Protein AF-A0A914BGM0-F1 (afdb_monomer_lite)

Secondary structure (DSSP, 8-state):
-----HHHHHHHHHHHHHHHHHHTT-HHHHHHHHHHS-SSHHHHHHHHHHHHHHHHHT--HHHHHHHHHH---HHHHHHHHHHHHHHHHHHHTTSS-TTHHHHHHHHHHTS--HHHHHHHHHHHHHHHHTT----

Organism: Patiria miniata (NCBI:txid46514)

Radius of gyration: 16.86 Å; chains: 1; bounding box: 34×22×56 Å

Foldseek 3Di:
DDPPDPVVVVLVVLLVVLLVCLVVVNLVVSVVSLVPPPDDPSSLVSLVSSLVSCLVSLHPLPSLLVNCVVDVDPVSVVSNVSSLVVNLVCVVVVNDPLLCLLVSLVSLVVDPDPVSVVVSVVSVVVCVVVVNDND

InterPro domains:
  IPR030511 Tetratricopeptide repeat protein 26 [PTHR14781] (1-133)

Structure (mmCIF, N/CA/C/O backbone):
data_AF-A0A914BGM0-F1
#
_entry.id   AF-A0A914BGM0-F1
#
loop_
_atom_site.group_PDB
_atom_site.id
_atom_site.type_symbol
_atom_site.label_atom_id
_atom_site.label_alt_id
_atom_site.label_comp_id
_atom_site.label_asym_id
_atom_site.label_entity_id
_atom_site.label_seq_id
_atom_site.pdbx_PDB_ins_code
_atom_site.Cartn_x
_atom_site.Cartn_y
_atom_site.Cartn_z
_atom_site.occupancy
_atom_site.B_iso_or_equiv
_atom_site.auth_seq_id
_atom_site.auth_comp_id
_atom_site.auth_asym_id
_atom_site.auth_atom_id
_atom_site.pdbx_PDB_model_num
ATOM 1 N N . MET A 1 1 ? 10.274 4.825 -37.988 1.00 37.78 1 MET A N 1
ATOM 2 C CA . MET A 1 1 ? 11.088 4.322 -36.863 1.00 37.78 1 MET A CA 1
ATOM 3 C C . MET A 1 1 ? 10.419 3.042 -36.361 1.00 37.78 1 MET A C 1
ATOM 5 O O . MET A 1 1 ? 9.481 3.111 -35.581 1.00 37.78 1 MET A O 1
ATOM 9 N N . LEU A 1 2 ? 10.768 1.890 -36.941 1.00 43.44 2 LEU A N 1
ATOM 10 C CA . LEU A 1 2 ? 10.204 0.588 -36.562 1.00 43.44 2 LEU A CA 1
ATOM 11 C C . LEU A 1 2 ? 11.048 0.047 -35.409 1.00 43.44 2 LEU A C 1
ATOM 13 O O . LEU A 1 2 ? 12.249 -0.137 -35.577 1.00 43.44 2 LEU A O 1
ATOM 17 N N . ILE A 1 3 ? 10.446 -0.157 -34.240 1.00 45.62 3 ILE A N 1
ATOM 18 C CA . ILE A 1 3 ? 11.121 -0.798 -33.106 1.00 45.62 3 ILE A CA 1
ATOM 19 C C . ILE A 1 3 ? 11.438 -2.239 -33.535 1.00 45.62 3 ILE A C 1
ATOM 21 O O . ILE A 1 3 ? 10.527 -3.050 -33.697 1.00 45.62 3 ILE A O 1
ATOM 25 N N . GLN A 1 4 ? 12.719 -2.511 -33.798 1.00 50.22 4 GLN A N 1
ATOM 26 C CA . GLN A 1 4 ? 13.228 -3.757 -34.391 1.00 50.22 4 GLN A CA 1
ATOM 27 C C . GLN A 1 4 ? 13.459 -4.887 -33.376 1.00 50.22 4 GLN A C 1
ATOM 29 O O . GLN A 1 4 ? 13.726 -6.012 -33.781 1.00 50.22 4 GLN A O 1
ATOM 34 N N . SER A 1 5 ? 13.344 -4.625 -32.071 1.00 54.12 5 SER A N 1
ATOM 35 C CA . SER A 1 5 ? 13.555 -5.646 -31.041 1.00 54.12 5 SER A CA 1
ATOM 36 C C . SER A 1 5 ? 12.219 -6.178 -30.517 1.00 54.12 5 SER A C 1
ATOM 38 O O . SER A 1 5 ? 11.452 -5.440 -29.894 1.00 54.12 5 SER A O 1
ATOM 40 N N . GLU A 1 6 ? 11.942 -7.463 -30.754 1.00 57.75 6 GLU A N 1
ATOM 41 C CA . GLU A 1 6 ? 10.788 -8.187 -30.190 1.00 57.75 6 GLU A CA 1
ATOM 42 C C . GLU A 1 6 ? 10.761 -8.140 -28.662 1.00 57.75 6 GLU A C 1
ATOM 44 O O . GLU A 1 6 ? 9.686 -8.080 -28.070 1.00 57.75 6 GLU A O 1
ATOM 49 N N . LYS A 1 7 ? 11.938 -8.076 -28.030 1.00 56.72 7 LYS A N 1
ATOM 50 C CA . LYS A 1 7 ? 12.077 -7.945 -26.580 1.00 56.72 7 LYS A CA 1
ATOM 51 C C . LYS A 1 7 ? 11.437 -6.646 -26.083 1.00 56.72 7 LYS A C 1
ATOM 53 O O . LYS A 1 7 ? 10.476 -6.696 -25.331 1.00 56.72 7 LYS A O 1
ATOM 58 N N . ILE A 1 8 ? 11.816 -5.510 -26.677 1.00 54.62 8 ILE A N 1
ATOM 59 C CA . ILE A 1 8 ? 11.269 -4.185 -26.333 1.00 54.62 8 ILE A CA 1
ATOM 60 C C . ILE A 1 8 ? 9.749 -4.130 -26.570 1.00 54.62 8 ILE A C 1
ATOM 62 O O . ILE A 1 8 ? 9.013 -3.549 -25.777 1.00 54.62 8 ILE A O 1
ATOM 66 N N . LYS A 1 9 ? 9.241 -4.751 -27.644 1.00 55.38 9 LYS A N 1
ATOM 67 C CA . LYS A 1 9 ? 7.788 -4.841 -27.882 1.00 55.38 9 LYS A CA 1
ATOM 68 C C . LYS A 1 9 ? 7.072 -5.662 -26.813 1.00 55.38 9 LYS A C 1
ATOM 70 O O . LYS A 1 9 ? 6.006 -5.242 -26.363 1.00 55.38 9 LYS A O 1
ATOM 75 N N . ASN A 1 10 ? 7.633 -6.799 -26.413 1.00 62.56 10 ASN A N 1
ATOM 76 C CA . ASN A 1 10 ? 7.074 -7.618 -25.342 1.00 62.56 10 ASN A CA 1
ATOM 77 C C . ASN A 1 10 ? 7.115 -6.877 -24.002 1.00 62.56 10 ASN A C 1
ATOM 79 O O . ASN A 1 10 ? 6.113 -6.873 -23.294 1.00 62.56 10 ASN A O 1
ATOM 83 N N . ASP A 1 11 ? 8.191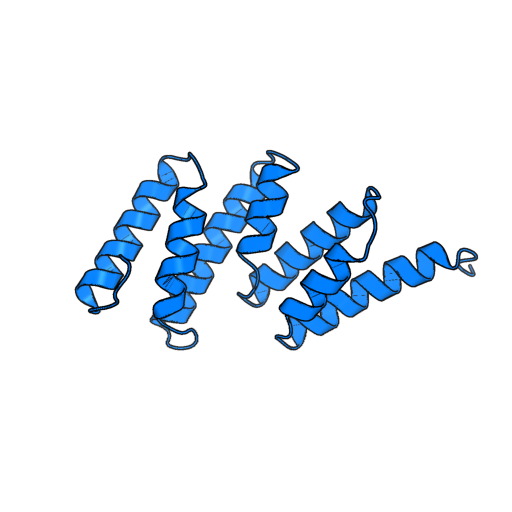 -6.148 -23.716 1.00 63.19 11 ASP A N 1
ATOM 84 C CA . ASP A 1 11 ? 8.356 -5.397 -22.469 1.00 63.19 11 ASP A CA 1
ATOM 85 C C . ASP A 1 11 ? 7.342 -4.248 -22.355 1.00 63.19 11 ASP A C 1
ATOM 87 O O . ASP A 1 11 ? 6.652 -4.115 -21.340 1.00 63.19 11 ASP A O 1
ATOM 91 N N . TYR A 1 12 ? 7.144 -3.475 -23.430 1.00 67.25 12 TYR A N 1
ATOM 92 C CA . TYR A 1 12 ? 6.085 -2.461 -23.476 1.00 67.25 12 TYR A CA 1
ATOM 9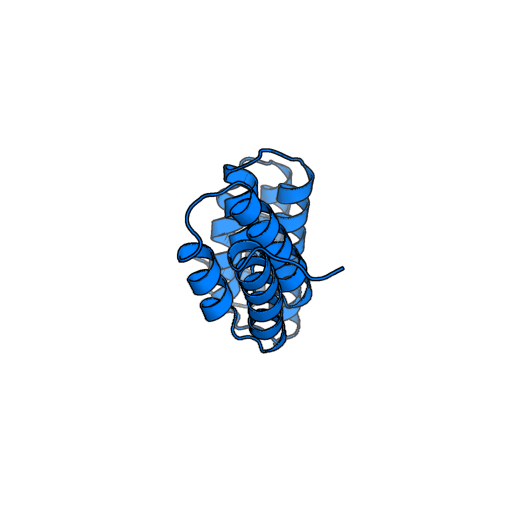3 C C . TYR A 1 12 ? 4.687 -3.084 -23.389 1.00 67.25 12 TYR A C 1
ATOM 95 O O . TYR A 1 12 ? 3.812 -2.544 -22.711 1.00 67.25 12 TYR A O 1
ATOM 103 N N . THR A 1 13 ? 4.461 -4.224 -24.044 1.00 72.62 13 THR A N 1
ATOM 104 C CA . THR A 1 13 ? 3.169 -4.925 -23.995 1.00 72.62 13 THR A CA 1
ATOM 105 C C . THR A 1 13 ? 2.860 -5.408 -22.576 1.00 72.62 13 THR A C 1
ATOM 107 O O . THR A 1 13 ? 1.738 -5.224 -22.110 1.00 72.62 13 THR A O 1
ATOM 110 N N . CYS A 1 14 ? 3.850 -5.940 -21.852 1.00 71.31 14 CYS A N 1
ATOM 111 C CA . CYS A 1 14 ? 3.727 -6.333 -20.447 1.00 71.31 14 CYS A CA 1
ATOM 112 C C . CYS A 1 14 ? 3.383 -5.140 -19.547 1.00 71.31 14 CYS A C 1
ATOM 114 O O . CYS A 1 14 ? 2.502 -5.242 -18.693 1.00 71.31 14 CYS A O 1
ATOM 116 N N . LEU A 1 15 ? 4.009 -3.987 -19.788 1.00 74.88 15 LEU A N 1
ATOM 117 C CA . LEU A 1 15 ? 3.729 -2.730 -19.092 1.00 74.88 15 LEU A CA 1
ATOM 118 C C . LEU A 1 15 ? 2.266 -2.290 -19.240 1.00 74.88 15 LEU A C 1
ATOM 120 O O . LEU A 1 15 ? 1.576 -2.032 -18.251 1.00 74.88 15 LEU A O 1
ATOM 124 N N . TRP A 1 16 ? 1.763 -2.239 -20.473 1.00 77.19 16 TRP A N 1
ATOM 125 C CA . TRP A 1 16 ? 0.372 -1.865 -20.736 1.00 77.19 16 TRP A CA 1
ATOM 126 C C . TRP A 1 16 ? -0.618 -2.918 -20.239 1.00 77.19 16 TRP A C 1
ATOM 128 O O . TRP A 1 16 ? -1.675 -2.570 -19.714 1.00 77.19 16 TRP A O 1
ATOM 138 N N . LEU A 1 17 ? -0.265 -4.199 -20.329 1.00 80.06 17 LEU A N 1
ATOM 139 C CA . LEU A 1 17 ? -1.093 -5.287 -19.826 1.00 80.06 17 LEU A CA 1
ATOM 140 C C . LEU A 1 17 ? -1.229 -5.237 -18.296 1.00 80.06 17 LEU A C 1
ATOM 142 O O . LEU A 1 17 ? -2.340 -5.380 -17.782 1.00 80.06 17 LEU A O 1
ATOM 146 N N . ALA A 1 18 ? -0.142 -4.954 -17.570 1.00 77.44 18 ALA A N 1
ATOM 147 C CA . ALA A 1 18 ? -0.184 -4.725 -16.127 1.00 77.44 18 ALA A CA 1
ATOM 148 C C . ALA A 1 18 ? -1.132 -3.570 -15.772 1.00 77.44 18 ALA A C 1
ATOM 150 O O . ALA A 1 18 ? -1.989 -3.732 -14.902 1.00 77.44 18 ALA A O 1
ATOM 151 N N . ARG A 1 19 ? -1.065 -2.444 -16.502 1.00 77.75 19 ARG A N 1
ATOM 152 C CA . ARG A 1 19 ? -2.012 -1.325 -16.331 1.00 77.75 19 ARG A CA 1
ATOM 153 C C . ARG A 1 19 ? -3.454 -1.754 -16.533 1.00 77.75 19 ARG A C 1
ATOM 155 O O . ARG A 1 19 ? -4.302 -1.462 -15.696 1.00 77.75 19 ARG A O 1
ATOM 162 N N . CYS A 1 20 ? -3.742 -2.475 -17.613 1.00 82.00 20 CYS A N 1
ATOM 163 C CA . CYS A 1 20 ? -5.088 -2.968 -17.881 1.00 82.00 20 CYS A CA 1
ATOM 164 C C . CYS A 1 20 ? -5.590 -3.893 -16.766 1.00 82.00 20 CYS A C 1
ATOM 166 O O . CYS A 1 20 ? -6.762 -3.818 -16.399 1.00 82.00 20 CYS A O 1
ATOM 168 N N . TYR A 1 21 ? -4.733 -4.743 -16.198 1.00 81.19 21 TYR A N 1
ATOM 169 C CA . TYR A 1 21 ? -5.114 -5.589 -15.069 1.00 81.19 21 TYR A CA 1
ATOM 170 C C . TYR A 1 21 ? -5.423 -4.780 -13.808 1.00 81.19 21 TYR A C 1
ATOM 172 O O . TYR A 1 21 ? -6.454 -5.029 -13.182 1.00 81.19 21 TYR A O 1
ATOM 180 N N . ILE A 1 22 ? -4.601 -3.784 -13.475 1.00 78.38 22 ILE A N 1
ATOM 181 C CA . ILE A 1 22 ? -4.810 -2.909 -12.311 1.00 78.38 22 ILE A CA 1
ATOM 182 C C . ILE A 1 22 ? -6.110 -2.108 -12.455 1.00 78.38 22 ILE A C 1
ATOM 184 O O . ILE A 1 22 ? -6.957 -2.123 -11.563 1.00 78.38 22 ILE A O 1
ATOM 188 N N . MET A 1 23 ? -6.320 -1.475 -13.612 1.00 79.06 23 MET A N 1
ATOM 189 C CA . MET A 1 23 ? -7.514 -0.662 -13.874 1.00 79.06 23 MET A CA 1
ATOM 190 C C . MET A 1 23 ? -8.807 -1.492 -13.874 1.00 79.06 23 MET A C 1
ATOM 192 O O . MET A 1 23 ? -9.866 -0.985 -13.515 1.00 79.06 23 MET A O 1
ATOM 196 N N . ASN A 1 24 ? -8.724 -2.785 -14.201 1.00 81.38 24 ASN A N 1
ATOM 197 C CA . ASN A 1 24 ? -9.852 -3.721 -14.157 1.00 81.38 24 ASN A CA 1
ATOM 198 C C . ASN A 1 24 ? -10.019 -4.436 -12.805 1.00 81.38 24 ASN A C 1
ATOM 200 O O . ASN A 1 24 ? -10.710 -5.453 -12.734 1.00 81.38 24 ASN A O 1
ATOM 204 N N . ARG A 1 25 ? -9.378 -3.949 -11.736 1.00 72.56 25 ARG A N 1
ATOM 205 C CA . ARG A 1 25 ? -9.390 -4.556 -10.394 1.00 72.56 25 ARG A CA 1
ATOM 206 C C . ARG A 1 25 ? -8.827 -5.984 -10.320 1.00 72.56 25 ARG A C 1
ATOM 208 O O . ARG A 1 25 ? -9.073 -6.697 -9.350 1.00 72.56 25 ARG A O 1
ATOM 215 N N . LYS A 1 26 ? -8.053 -6.419 -11.319 1.00 77.94 26 LYS A N 1
ATOM 216 C CA . LYS A 1 26 ? -7.417 -7.746 -11.389 1.00 77.94 26 LYS A CA 1
ATOM 217 C C . LYS A 1 26 ? -5.959 -7.675 -10.948 1.00 77.94 26 LYS A C 1
ATOM 219 O O . LYS A 1 26 ? -5.060 -8.153 -11.638 1.00 77.94 26 LYS A O 1
ATOM 224 N N . ALA A 1 27 ? -5.743 -7.101 -9.769 1.00 73.56 27 ALA A N 1
ATOM 225 C CA . ALA A 1 27 ? -4.431 -6.869 -9.183 1.00 73.56 27 ALA A CA 1
ATOM 226 C C . ALA A 1 27 ? -3.500 -8.101 -9.224 1.00 73.56 27 ALA A C 1
ATOM 228 O O . ALA A 1 27 ? -2.345 -8.043 -9.648 1.00 73.56 27 ALA A O 1
ATOM 229 N N . ARG A 1 28 ? -4.037 -9.265 -8.863 1.00 76.50 28 ARG A N 1
ATOM 230 C CA . ARG A 1 28 ? -3.284 -10.522 -8.828 1.00 76.50 28 ARG A CA 1
ATOM 231 C C . ARG A 1 28 ? -2.630 -10.888 -10.166 1.00 76.50 28 ARG A C 1
ATOM 233 O O . ARG A 1 28 ? -1.492 -11.341 -10.171 1.00 76.50 28 ARG A O 1
ATOM 240 N N . LEU A 1 29 ? -3.305 -10.635 -11.289 1.00 77.44 29 LEU A N 1
ATOM 241 C CA . LEU A 1 29 ? -2.762 -10.932 -12.618 1.00 77.44 29 LEU A CA 1
ATOM 242 C C . LEU A 1 29 ? -1.596 -10.007 -12.983 1.00 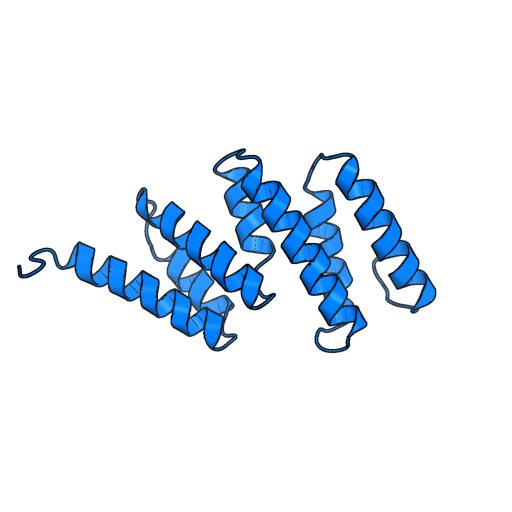77.44 29 LEU A C 1
ATOM 244 O O . LEU A 1 29 ? -0.643 -10.453 -13.615 1.00 77.44 29 LEU A O 1
ATOM 248 N N . ALA A 1 30 ? -1.638 -8.740 -12.556 1.00 77.50 30 ALA A N 1
ATOM 249 C CA . ALA A 1 30 ? -0.516 -7.820 -12.739 1.00 77.50 30 ALA A CA 1
ATOM 250 C C . ALA A 1 30 ? 0.707 -8.254 -11.915 1.00 77.50 30 ALA A C 1
ATOM 252 O O . ALA A 1 30 ? 1.833 -8.178 -12.397 1.00 77.50 30 ALA A O 1
ATOM 253 N N . TRP A 1 31 ? 0.486 -8.766 -10.700 1.00 79.25 31 TRP A N 1
ATOM 254 C CA . TRP A 1 31 ? 1.559 -9.298 -9.857 1.00 79.25 31 TRP A CA 1
ATOM 255 C C . TRP A 1 31 ? 2.191 -10.567 -10.439 1.00 79.25 31 TRP A C 1
ATOM 257 O O . TRP A 1 31 ? 3.410 -10.690 -10.498 1.00 79.25 31 TRP A O 1
ATOM 267 N N . GLU A 1 32 ? 1.373 -11.505 -10.917 1.00 80.69 32 GLU A N 1
ATOM 268 C CA . GLU A 1 32 ? 1.866 -12.711 -11.589 1.00 80.69 32 GLU A CA 1
ATOM 269 C C . GLU A 1 32 ? 2.637 -12.377 -12.871 1.00 80.69 32 GLU A C 1
ATOM 271 O O . GLU A 1 32 ? 3.608 -13.057 -13.195 1.00 80.69 32 GLU A O 1
ATOM 276 N N . LEU A 1 33 ? 2.230 -11.325 -13.589 1.00 78.38 33 LEU A N 1
ATOM 277 C CA . LEU A 1 33 ? 2.964 -10.824 -14.747 1.00 78.38 33 LEU A CA 1
ATOM 278 C C . LEU A 1 33 ? 4.339 -10.272 -14.344 1.00 78.38 33 LEU A C 1
ATOM 280 O O . LEU A 1 33 ? 5.323 -10.601 -14.998 1.00 78.38 33 LEU A O 1
ATOM 284 N N . TYR A 1 34 ? 4.418 -9.515 -13.243 1.00 76.75 34 TYR A N 1
ATOM 285 C CA . TYR A 1 34 ? 5.688 -9.046 -12.678 1.00 76.75 34 TYR A CA 1
ATOM 286 C C . TYR A 1 34 ? 6.615 -10.209 -12.296 1.00 76.75 34 TYR A C 1
ATOM 288 O O . TYR A 1 34 ? 7.768 -10.218 -12.706 1.00 76.75 34 TYR A O 1
ATOM 296 N N . LEU A 1 35 ? 6.110 -11.231 -11.593 1.00 76.00 35 LEU A N 1
ATOM 297 C CA . LEU A 1 35 ? 6.914 -12.397 -11.191 1.00 76.00 35 LEU A CA 1
ATOM 298 C C . LEU A 1 35 ? 7.452 -13.217 -12.376 1.00 76.00 35 LEU A C 1
ATOM 300 O O . LEU A 1 35 ? 8.443 -13.926 -12.226 1.00 76.00 35 LEU A O 1
ATOM 304 N N . LYS A 1 36 ? 6.785 -13.156 -13.534 1.00 76.69 36 LYS A N 1
ATOM 305 C CA . LYS A 1 36 ? 7.207 -13.841 -14.764 1.00 76.69 36 LYS A CA 1
ATOM 306 C C . LYS A 1 36 ? 8.257 -13.065 -15.558 1.00 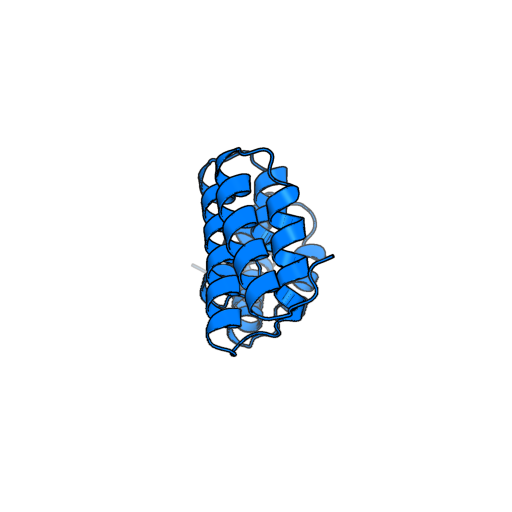76.69 36 LYS A C 1
ATOM 308 O O . LYS A 1 36 ? 8.905 -13.665 -16.410 1.00 76.69 36 LYS A O 1
ATOM 313 N N . MET A 1 37 ? 8.412 -11.761 -15.321 1.00 68.19 37 MET A N 1
ATOM 314 C CA . MET A 1 37 ? 9.497 -10.993 -15.927 1.00 68.19 37 MET A CA 1
ATOM 315 C C . MET A 1 37 ? 10.772 -11.266 -15.131 1.00 68.19 37 MET A C 1
ATOM 317 O O . MET A 1 37 ? 10.923 -10.815 -13.998 1.00 68.19 37 MET A O 1
ATOM 321 N N . GLU A 1 38 ? 11.675 -12.057 -15.712 1.00 56.03 38 GLU A N 1
ATOM 322 C CA . GLU A 1 38 ? 12.999 -12.304 -15.140 1.00 56.03 38 GLU A CA 1
ATOM 323 C C . GLU A 1 38 ? 13.721 -10.975 -14.859 1.00 56.03 38 GLU A C 1
ATOM 325 O O . GLU A 1 38 ? 13.579 -9.996 -15.593 1.00 56.03 38 GLU A O 1
ATOM 330 N 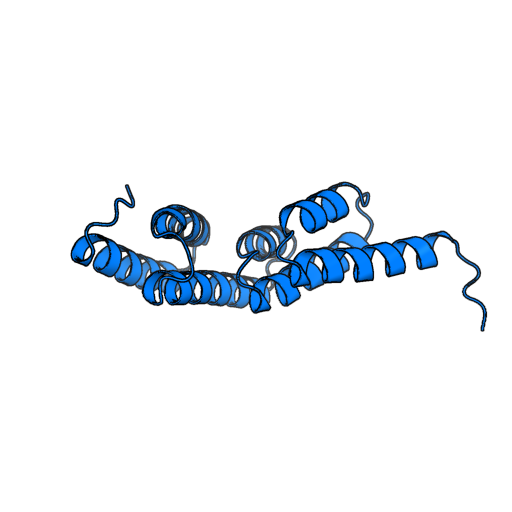N . THR A 1 39 ? 14.480 -10.954 -13.765 1.00 55.91 39 THR A N 1
ATOM 331 C CA . THR A 1 39 ? 15.101 -9.797 -13.105 1.00 55.91 39 THR A CA 1
ATOM 332 C C . THR A 1 39 ? 16.085 -9.018 -13.992 1.00 55.91 39 THR A C 1
ATOM 334 O O . THR A 1 39 ? 17.299 -9.093 -13.808 1.00 55.91 39 THR A O 1
ATOM 337 N N . SER A 1 40 ? 15.585 -8.243 -14.953 1.00 57.78 40 SER A N 1
ATOM 338 C CA . SER A 1 40 ? 16.316 -7.144 -15.593 1.00 57.78 40 SER A CA 1
ATOM 339 C C . SER A 1 40 ? 15.994 -5.824 -14.880 1.00 57.78 40 SER A C 1
ATOM 341 O O . SER A 1 40 ? 14.999 -5.731 -14.159 1.00 57.78 40 SER A O 1
ATOM 343 N N . GLY A 1 41 ? 16.797 -4.774 -15.082 1.00 60.12 41 GLY A N 1
ATOM 344 C CA . GLY A 1 41 ? 16.529 -3.438 -14.519 1.00 60.12 41 GLY A CA 1
ATOM 345 C C . GLY A 1 41 ? 15.145 -2.860 -14.872 1.00 60.12 41 GLY A C 1
ATOM 346 O O . GLY A 1 41 ? 14.658 -1.970 -14.184 1.00 60.12 41 GLY A O 1
ATOM 347 N N . GLU A 1 42 ? 14.469 -3.406 -15.885 1.00 65.94 42 GLU A N 1
ATOM 348 C CA . GLU A 1 42 ? 13.113 -3.020 -16.301 1.00 65.94 42 GLU A CA 1
ATOM 349 C C . GLU A 1 42 ? 12.022 -3.575 -15.369 1.00 65.94 42 GLU A C 1
ATOM 351 O O . GLU A 1 42 ? 10.945 -2.984 -15.257 1.00 65.94 42 GLU A O 1
ATOM 356 N N . SER A 1 43 ? 12.307 -4.661 -14.636 1.00 70.06 43 SER A N 1
ATOM 357 C CA . SER A 1 43 ? 11.403 -5.207 -13.612 1.00 70.06 43 SER A CA 1
ATOM 358 C C . SER A 1 43 ? 11.115 -4.183 -12.507 1.00 70.06 43 SER A C 1
ATOM 360 O O . SER A 1 43 ? 9.982 -4.076 -12.035 1.00 70.06 43 SER A O 1
ATOM 362 N N . PHE A 1 44 ? 12.102 -3.350 -12.163 1.00 75.00 44 PHE A N 1
ATOM 363 C CA . PHE A 1 44 ? 11.942 -2.276 -11.188 1.00 75.00 44 PHE A CA 1
ATOM 364 C C . PHE A 1 44 ? 10.998 -1.176 -11.692 1.00 75.00 44 PHE A C 1
ATOM 366 O O . PHE A 1 44 ? 10.098 -0.754 -10.967 1.00 75.00 44 PHE A O 1
ATOM 373 N N . SER A 1 45 ? 11.133 -0.761 -12.957 1.00 78.00 45 SER A N 1
ATOM 374 C CA . SER A 1 45 ? 10.226 0.218 -13.574 1.00 78.00 45 SER A CA 1
ATOM 375 C C . SER A 1 45 ? 8.788 -0.299 -13.659 1.00 78.00 45 SER A C 1
ATOM 377 O O . SER A 1 45 ? 7.843 0.459 -13.424 1.00 78.00 45 SER A O 1
ATOM 379 N N . LEU A 1 46 ? 8.598 -1.595 -13.937 1.00 77.81 46 LEU A N 1
ATOM 380 C CA . LEU A 1 46 ? 7.276 -2.217 -13.886 1.00 77.81 46 LEU A CA 1
ATOM 381 C C . LEU A 1 46 ? 6.712 -2.220 -12.458 1.00 77.81 46 LEU A C 1
ATOM 383 O O . LEU A 1 46 ? 5.543 -1.891 -12.269 1.00 77.81 46 LEU A O 1
ATOM 387 N N . LEU A 1 47 ? 7.526 -2.541 -11.451 1.00 80.38 47 LEU A N 1
ATOM 388 C CA . LEU A 1 47 ? 7.101 -2.537 -10.051 1.00 80.38 47 LEU A CA 1
ATOM 389 C C . LEU A 1 47 ? 6.701 -1.132 -9.574 1.00 80.38 47 LEU A C 1
ATOM 391 O O . LEU A 1 47 ? 5.657 -0.987 -8.941 1.00 80.38 47 LEU A O 1
ATOM 395 N N . GLN A 1 48 ? 7.467 -0.094 -9.929 1.00 80.31 48 GLN A N 1
ATOM 396 C CA . GLN A 1 48 ? 7.106 1.305 -9.665 1.00 80.31 48 GLN A CA 1
ATOM 397 C C . GLN A 1 48 ? 5.768 1.673 -10.307 1.00 80.31 48 GLN A C 1
ATOM 399 O O . GLN A 1 48 ? 4.939 2.352 -9.701 1.00 80.31 48 GLN A O 1
ATOM 404 N N . LEU A 1 49 ? 5.528 1.216 -11.533 1.00 82.00 49 LEU A N 1
ATOM 405 C CA . LEU A 1 49 ? 4.278 1.467 -12.230 1.00 82.00 49 LEU A CA 1
ATOM 406 C C . LEU A 1 49 ? 3.099 0.730 -11.585 1.00 82.00 49 LEU A C 1
ATOM 408 O O . LEU A 1 49 ? 2.051 1.338 -11.377 1.00 82.00 49 LEU A O 1
ATOM 412 N N . ILE A 1 50 ? 3.279 -0.539 -11.207 1.00 81.12 50 ILE A N 1
ATOM 413 C CA . ILE A 1 50 ? 2.266 -1.312 -10.481 1.00 81.12 50 ILE A CA 1
ATOM 414 C C . ILE A 1 50 ? 1.963 -0.658 -9.131 1.00 81.12 50 ILE A C 1
ATOM 416 O O . ILE A 1 50 ? 0.797 -0.549 -8.761 1.00 81.12 50 ILE A O 1
ATOM 420 N N . ALA A 1 51 ? 2.981 -0.180 -8.416 1.00 80.00 51 ALA A N 1
ATOM 421 C CA . ALA A 1 51 ? 2.803 0.529 -7.156 1.00 80.00 51 ALA A CA 1
ATOM 422 C C . ALA A 1 51 ? 2.028 1.839 -7.350 1.00 80.00 51 ALA A C 1
ATOM 424 O O . ALA A 1 51 ? 1.065 2.087 -6.633 1.00 80.00 51 ALA A O 1
ATOM 425 N N . ASN A 1 52 ? 2.374 2.644 -8.356 1.00 79.50 52 ASN A N 1
ATOM 426 C CA . ASN A 1 52 ? 1.712 3.920 -8.634 1.00 79.50 52 ASN A CA 1
ATOM 427 C C . ASN A 1 52 ? 0.263 3.763 -9.114 1.00 79.50 52 ASN A C 1
ATOM 429 O O . ASN A 1 52 ? -0.642 4.437 -8.617 1.00 79.50 52 ASN A O 1
ATOM 433 N N . ASP A 1 53 ? 0.014 2.878 -10.076 1.00 79.31 53 ASP A N 1
ATOM 434 C CA . ASP A 1 53 ? -1.342 2.647 -10.581 1.00 79.31 53 ASP A CA 1
ATOM 435 C C . ASP A 1 53 ? -2.173 1.877 -9.538 1.00 79.31 53 ASP A C 1
ATOM 437 O O . ASP A 1 53 ? -3.357 2.151 -9.336 1.00 79.31 53 ASP A O 1
ATOM 441 N N . GLY A 1 54 ? -1.530 0.991 -8.778 1.00 72.81 54 GLY A N 1
ATOM 442 C CA . GLY A 1 54 ? -2.123 0.298 -7.646 1.00 72.81 54 GLY A CA 1
ATOM 443 C C . GLY A 1 54 ? -2.439 1.202 -6.456 1.00 72.81 54 GLY A C 1
ATOM 444 O O . GLY A 1 54 ? -3.425 0.948 -5.766 1.00 72.81 54 GLY A O 1
ATOM 445 N N . TYR A 1 55 ? -1.675 2.279 -6.249 1.00 72.88 55 TYR A N 1
ATOM 446 C CA . TYR A 1 55 ? -1.975 3.334 -5.279 1.00 72.88 55 TYR A CA 1
ATOM 447 C C . TYR A 1 55 ? -3.295 4.021 -5.627 1.00 72.88 55 TYR A C 1
ATOM 449 O O . TYR A 1 55 ? -4.176 4.144 -4.780 1.00 72.88 55 TYR A O 1
ATOM 457 N N . LYS A 1 56 ? -3.464 4.412 -6.897 1.00 70.00 56 LYS A N 1
ATOM 458 C CA . LYS A 1 56 ? -4.685 5.078 -7.381 1.00 70.00 56 LYS A CA 1
ATOM 459 C C . LYS A 1 56 ? -5.914 4.182 -7.281 1.00 70.00 56 LYS A C 1
ATOM 461 O O . LYS A 1 56 ? -7.000 4.670 -6.987 1.00 70.00 56 LYS A O 1
ATOM 466 N N . MET A 1 57 ? -5.739 2.882 -7.512 1.00 69.31 57 MET A N 1
ATOM 467 C CA . MET A 1 57 ? -6.823 1.903 -7.428 1.00 69.31 57 MET A CA 1
ATOM 468 C C . MET A 1 57 ? -7.044 1.354 -6.009 1.00 69.31 57 MET A C 1
ATOM 470 O O . MET A 1 57 ? -8.022 0.643 -5.792 1.00 69.31 57 MET A O 1
ATOM 474 N N . GLY A 1 58 ? -6.162 1.665 -5.050 1.00 67.00 58 GLY A N 1
ATOM 475 C CA . GLY A 1 58 ? -6.225 1.176 -3.668 1.00 67.00 58 GLY A CA 1
ATOM 476 C C . GLY A 1 58 ? -5.857 -0.303 -3.487 1.00 67.00 58 GLY A C 1
ATOM 477 O O . GLY A 1 58 ? -6.151 -0.876 -2.446 1.00 67.00 58 GLY A O 1
ATOM 478 N N . GLN A 1 59 ? -5.231 -0.941 -4.481 1.00 65.81 59 GLN A N 1
ATOM 479 C CA . GLN A 1 59 ? -5.102 -2.406 -4.539 1.00 65.81 59 GLN A CA 1
ATOM 480 C C . GLN A 1 59 ? -3.709 -2.957 -4.209 1.00 65.81 59 GLN A C 1
ATOM 482 O O . GLN A 1 59 ? -3.560 -4.168 -4.067 1.00 65.81 59 GLN A O 1
ATOM 487 N N . PHE A 1 60 ? -2.676 -2.113 -4.107 1.00 63.53 60 PHE A N 1
ATOM 488 C CA . PHE A 1 60 ? -1.292 -2.599 -4.002 1.00 63.53 60 PHE A CA 1
ATOM 489 C C . PHE A 1 60 ? -0.426 -1.830 -3.011 1.00 63.53 60 PHE A C 1
ATOM 491 O O . PHE A 1 60 ? 0.649 -1.330 -3.336 1.00 63.53 60 PHE A O 1
ATOM 498 N N . TYR A 1 61 ? -0.846 -1.821 -1.753 1.00 66.56 61 TYR A N 1
ATOM 499 C CA . TYR A 1 61 ? 0.026 -1.397 -0.658 1.00 66.56 61 TYR A CA 1
ATOM 500 C C . TYR A 1 61 ? 1.235 -2.347 -0.464 1.00 66.56 61 TYR A C 1
ATOM 502 O O . TYR A 1 61 ? 2.278 -1.910 0.015 1.00 66.56 61 TYR A O 1
ATOM 510 N N . TYR A 1 62 ? 1.154 -3.608 -0.919 1.00 67.75 62 TYR A N 1
ATOM 511 C CA . TYR A 1 62 ? 2.276 -4.565 -0.922 1.00 67.75 62 TYR A CA 1
ATOM 512 C C . TYR A 1 62 ? 3.394 -4.224 -1.919 1.00 67.75 62 TYR A C 1
ATOM 514 O O . TYR A 1 62 ? 4.551 -4.548 -1.667 1.00 67.75 62 TYR A O 1
ATOM 522 N N . ALA A 1 63 ? 3.080 -3.571 -3.045 1.00 73.19 63 ALA A N 1
ATOM 523 C CA . ALA A 1 63 ? 4.093 -3.238 -4.049 1.00 73.19 63 ALA A CA 1
ATOM 524 C C . ALA A 1 63 ? 5.104 -2.215 -3.503 1.00 73.19 63 ALA A C 1
ATOM 526 O O . ALA A 1 63 ? 6.299 -2.337 -3.757 1.00 73.19 63 ALA A O 1
ATOM 527 N N . PHE A 1 64 ? 4.643 -1.273 -2.673 1.00 74.38 64 PHE A N 1
ATOM 528 C CA . PHE A 1 64 ? 5.522 -0.336 -1.973 1.00 74.38 64 PHE A CA 1
ATOM 529 C C . PHE A 1 64 ? 6.400 -1.012 -0.911 1.00 74.38 64 PHE A C 1
A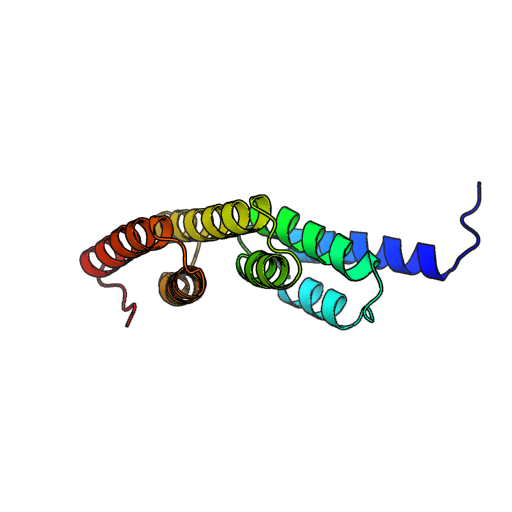TOM 531 O O . PHE A 1 64 ? 7.536 -0.591 -0.734 1.00 74.38 64 PHE A O 1
ATOM 538 N N . ASP A 1 65 ? 5.923 -2.074 -0.246 1.00 73.75 65 ASP A N 1
ATOM 539 C CA . ASP A 1 65 ? 6.748 -2.868 0.687 1.00 73.75 65 ASP A CA 1
ATOM 540 C C . ASP A 1 65 ? 7.917 -3.550 -0.039 1.00 73.75 65 ASP A C 1
ATOM 542 O O . ASP A 1 65 ? 9.022 -3.619 0.490 1.00 73.75 65 ASP A O 1
ATOM 546 N N . VAL A 1 66 ? 7.697 -4.023 -1.270 1.00 77.44 66 VAL A N 1
ATOM 547 C CA . VAL A 1 66 ? 8.765 -4.613 -2.090 1.00 77.44 66 VAL A CA 1
ATOM 548 C C . VAL A 1 66 ? 9.707 -3.539 -2.639 1.00 77.44 66 VAL A C 1
ATOM 550 O O . VAL A 1 66 ? 10.915 -3.749 -2.608 1.00 77.44 66 VAL A O 1
ATOM 553 N N . LEU A 1 67 ? 9.194 -2.378 -3.066 1.00 78.00 67 LEU A N 1
ATOM 554 C CA . LEU A 1 67 ? 10.036 -1.248 -3.488 1.00 78.00 67 LEU A CA 1
ATOM 555 C C . LEU A 1 67 ? 10.949 -0.758 -2.358 1.00 78.00 67 LEU A C 1
ATOM 557 O O . LEU A 1 67 ? 12.144 -0.616 -2.583 1.00 78.00 67 LEU A O 1
ATOM 561 N N . GLU A 1 68 ? 10.418 -0.591 -1.142 1.00 73.94 68 GLU A N 1
ATOM 562 C CA . GLU A 1 68 ? 11.179 -0.170 0.048 1.00 73.94 68 GLU A CA 1
ATOM 563 C C . GLU A 1 68 ? 12.330 -1.137 0.383 1.00 73.94 68 GLU A C 1
ATOM 565 O O . GLU A 1 68 ? 13.388 -0.710 0.841 1.00 73.94 68 GLU A O 1
ATOM 570 N N . ARG A 1 69 ? 12.157 -2.445 0.135 1.00 75.44 69 ARG A N 1
ATOM 571 C CA . ARG A 1 69 ? 13.220 -3.448 0.338 1.00 75.44 69 ARG A CA 1
ATOM 572 C C . ARG A 1 69 ? 14.287 -3.435 -0.755 1.00 75.44 69 ARG A C 1
ATOM 574 O O . ARG A 1 69 ? 15.414 -3.837 -0.482 1.00 75.44 69 ARG A O 1
ATOM 581 N N . LEU A 1 70 ? 13.920 -3.060 -1.981 1.00 77.06 70 LEU A N 1
ATOM 582 C CA . LEU A 1 70 ? 14.823 -3.048 -3.134 1.00 77.06 70 LEU A CA 1
ATOM 583 C C . LEU A 1 70 ? 15.638 -1.754 -3.219 1.00 77.06 70 LEU A C 1
ATOM 585 O O . LEU A 1 70 ? 16.797 -1.799 -3.622 1.00 77.06 70 LEU A O 1
ATOM 589 N N . ASP A 1 71 ? 15.050 -0.622 -2.834 1.00 75.12 71 ASP A N 1
ATOM 590 C CA . ASP A 1 71 ? 15.694 0.689 -2.833 1.00 75.12 71 ASP A CA 1
ATOM 591 C C . ASP A 1 71 ? 15.177 1.508 -1.633 1.00 75.12 71 ASP A C 1
ATOM 593 O O . ASP A 1 71 ? 13.978 1.788 -1.559 1.00 75.12 71 ASP A O 1
ATOM 597 N N . PRO A 1 72 ? 16.036 1.905 -0.675 1.00 70.00 72 PRO A N 1
ATOM 598 C CA . PRO A 1 72 ? 15.637 2.656 0.516 1.00 70.00 72 PRO A CA 1
ATOM 599 C C . PRO A 1 72 ? 15.373 4.147 0.216 1.00 70.00 72 PRO A C 1
ATOM 601 O O . PRO A 1 72 ? 15.786 5.032 0.970 1.00 70.00 72 PRO A O 1
ATOM 604 N N . ASN A 1 73 ? 14.687 4.448 -0.888 1.00 76.38 73 ASN A N 1
ATOM 605 C CA . ASN A 1 73 ? 14.290 5.802 -1.253 1.00 76.38 73 ASN A CA 1
ATOM 606 C C . ASN A 1 73 ? 13.136 6.291 -0.350 1.00 76.38 73 ASN A C 1
ATOM 608 O O . ASN A 1 73 ? 12.133 5.581 -0.186 1.00 76.38 73 ASN A O 1
ATOM 612 N N . PRO A 1 74 ? 13.231 7.518 0.200 1.00 75.31 74 PRO A N 1
ATOM 613 C CA . PRO A 1 74 ? 12.167 8.146 0.965 1.00 75.31 74 PRO A CA 1
ATOM 614 C C . PRO A 1 74 ? 10.766 8.108 0.319 1.00 75.31 74 PRO A C 1
ATOM 616 O O . PRO A 1 74 ? 9.756 7.935 0.994 1.00 75.31 74 PRO A O 1
ATOM 619 N N . GLU A 1 75 ? 10.671 8.217 -1.000 1.00 76.94 75 GLU A N 1
ATOM 620 C CA . GLU A 1 75 ? 9.371 8.275 -1.680 1.00 76.94 75 GLU A CA 1
ATOM 621 C C . GLU A 1 75 ? 8.556 6.978 -1.537 1.00 76.94 75 GLU A C 1
ATOM 623 O O . GLU A 1 75 ? 7.322 7.011 -1.485 1.00 76.94 75 GLU A O 1
ATOM 628 N N . TYR A 1 76 ? 9.213 5.820 -1.413 1.00 76.88 76 TYR A N 1
ATOM 629 C CA . TYR A 1 76 ? 8.505 4.542 -1.308 1.00 76.88 76 TYR A CA 1
ATOM 630 C C . TYR A 1 76 ? 7.885 4.328 0.070 1.00 76.88 76 TYR A C 1
ATOM 632 O O . TYR A 1 76 ? 6.779 3.784 0.150 1.00 76.88 76 TYR A O 1
ATOM 640 N N . TRP A 1 77 ? 8.525 4.802 1.148 1.00 76.12 77 TRP A N 1
ATOM 641 C CA . TRP A 1 77 ? 7.898 4.753 2.474 1.00 76.12 77 TRP A CA 1
ATOM 642 C C . TRP A 1 77 ? 6.704 5.710 2.547 1.00 76.12 77 TRP A C 1
ATOM 644 O O . TRP A 1 77 ? 5.676 5.373 3.146 1.00 76.12 77 TRP A O 1
ATOM 654 N N . GLU A 1 78 ? 6.794 6.878 1.902 1.00 80.56 78 GLU A N 1
ATOM 655 C CA . GLU A 1 78 ? 5.676 7.818 1.814 1.00 80.56 78 GLU A CA 1
ATOM 656 C C . GLU A 1 78 ? 4.508 7.219 1.032 1.00 80.56 78 GLU A C 1
ATOM 658 O O . GLU A 1 78 ? 3.363 7.283 1.495 1.00 80.56 78 GLU A O 1
ATOM 663 N N . GLY A 1 79 ? 4.799 6.566 -0.098 1.00 79.94 79 GLY A N 1
ATOM 664 C CA . GLY A 1 79 ? 3.824 5.839 -0.907 1.00 79.94 79 GLY A CA 1
ATOM 665 C C . GLY A 1 79 ? 3.155 4.697 -0.139 1.00 79.94 79 GLY A C 1
ATOM 666 O O . GLY A 1 79 ? 1.928 4.589 -0.136 1.00 79.94 79 GLY A O 1
ATOM 667 N N . LYS A 1 80 ? 3.929 3.903 0.611 1.00 81.81 80 LYS A N 1
ATOM 668 C CA . LYS A 1 80 ? 3.417 2.833 1.485 1.00 81.81 80 LYS A CA 1
ATOM 669 C C . LYS A 1 80 ? 2.449 3.369 2.536 1.00 81.81 80 LYS A C 1
ATOM 671 O O . LYS A 1 80 ? 1.354 2.827 2.711 1.00 81.81 80 LYS A O 1
ATOM 676 N N . ARG A 1 81 ? 2.832 4.453 3.220 1.00 85.00 81 ARG A N 1
ATOM 677 C CA . ARG A 1 81 ? 1.989 5.137 4.210 1.00 85.00 81 ARG A CA 1
ATOM 678 C C . ARG A 1 81 ? 0.696 5.632 3.568 1.00 85.00 81 ARG A C 1
ATOM 680 O O . ARG A 1 81 ? -0.382 5.361 4.096 1.00 85.00 81 ARG A O 1
ATOM 687 N N . GLY A 1 82 ? 0.800 6.332 2.438 1.00 84.06 82 GLY A N 1
ATOM 688 C CA . GLY A 1 82 ? -0.353 6.858 1.710 1.00 84.06 82 GLY A CA 1
ATOM 689 C C . GLY A 1 82 ? -1.308 5.750 1.262 1.00 84.06 82 GLY A C 1
ATOM 690 O O . GLY A 1 82 ? -2.513 5.869 1.465 1.00 84.06 82 GLY A O 1
ATOM 691 N N . ALA A 1 83 ? -0.777 4.629 0.768 1.00 84.25 83 ALA A N 1
ATOM 692 C CA . ALA A 1 83 ? -1.576 3.488 0.335 1.00 84.25 83 ALA A CA 1
ATOM 693 C C . ALA A 1 83 ? -2.337 2.857 1.510 1.00 84.25 83 ALA A C 1
ATOM 695 O O . ALA A 1 83 ? -3.537 2.615 1.410 1.00 84.25 83 ALA A O 1
ATOM 696 N N . CYS A 1 84 ? -1.675 2.651 2.654 1.00 85.81 84 CYS A N 1
ATOM 697 C CA . CYS A 1 84 ? -2.317 2.087 3.845 1.00 85.81 84 CYS A CA 1
ATOM 698 C C . CYS A 1 84 ? -3.410 3.007 4.408 1.00 85.81 84 CYS A C 1
ATOM 700 O O . CYS A 1 84 ? -4.479 2.537 4.796 1.00 85.81 84 CYS A O 1
ATOM 702 N N . VAL A 1 85 ? -3.170 4.322 4.439 1.00 87.00 85 VAL A N 1
ATOM 703 C CA . VAL A 1 85 ? -4.180 5.302 4.872 1.00 87.00 85 VAL A CA 1
ATOM 704 C C . VAL A 1 85 ? -5.337 5.377 3.871 1.00 87.00 85 VAL A C 1
ATOM 706 O O . VAL A 1 85 ? -6.489 5.449 4.289 1.00 87.00 85 VAL A O 1
ATOM 709 N N . GLY A 1 86 ? -5.060 5.295 2.567 1.00 85.50 86 GLY A N 1
ATOM 710 C CA . GLY A 1 86 ? -6.080 5.251 1.520 1.00 85.50 86 GLY A CA 1
ATOM 711 C C . GLY A 1 86 ? -6.991 4.028 1.642 1.00 85.50 86 GLY A C 1
ATOM 712 O O . GLY A 1 86 ? -8.211 4.167 1.609 1.00 85.50 86 GLY A O 1
ATOM 713 N N . VAL A 1 87 ? -6.425 2.840 1.878 1.00 84.50 87 VAL A N 1
ATOM 714 C CA . VAL A 1 87 ? -7.212 1.624 2.153 1.00 84.50 87 VAL A CA 1
ATOM 715 C C . VAL A 1 87 ? -8.036 1.792 3.426 1.00 84.50 87 VAL A C 1
ATOM 717 O O . VAL A 1 87 ? -9.227 1.499 3.429 1.00 84.50 87 VAL A O 1
ATOM 720 N N . PHE A 1 88 ? -7.452 2.341 4.493 1.00 88.00 88 PHE A N 1
ATOM 721 C CA . PHE A 1 88 ? -8.191 2.627 5.722 1.00 88.00 88 PHE A CA 1
ATOM 722 C C . PHE A 1 88 ? -9.372 3.584 5.497 1.00 88.00 88 PHE A C 1
ATOM 724 O O . PHE A 1 88 ? -10.456 3.359 6.034 1.00 88.00 88 PHE A O 1
ATOM 731 N N . GLN A 1 89 ? -9.209 4.602 4.649 1.00 87.75 89 GLN A N 1
ATOM 732 C CA . GLN A 1 89 ? -10.307 5.476 4.238 1.00 87.75 89 GLN A CA 1
ATOM 733 C C . GLN A 1 89 ? -11.405 4.700 3.494 1.00 87.75 89 GLN A C 1
ATOM 735 O O . GLN A 1 89 ? -12.583 4.913 3.774 1.00 87.75 89 GLN A O 1
ATOM 740 N N . GLN A 1 90 ? -11.049 3.787 2.585 1.00 84.56 90 GLN A N 1
ATOM 741 C CA . GLN A 1 90 ? -12.031 2.949 1.881 1.00 84.56 90 GLN A CA 1
ATOM 742 C C . GLN A 1 90 ? -12.773 1.995 2.832 1.00 84.56 90 GLN A C 1
ATOM 744 O O . GLN A 1 90 ? -13.973 1.787 2.664 1.00 84.56 90 GLN A O 1
ATOM 749 N N . ILE A 1 91 ? -12.101 1.480 3.869 1.00 87.19 91 ILE A N 1
ATOM 750 C CA . ILE A 1 91 ? -12.725 0.672 4.930 1.00 87.19 91 ILE A CA 1
ATOM 751 C C . ILE A 1 91 ? -13.753 1.505 5.708 1.00 87.19 91 ILE A C 1
ATOM 753 O O . ILE A 1 91 ? -14.873 1.050 5.939 1.00 87.19 91 ILE A O 1
ATOM 757 N N . ILE A 1 92 ? -13.400 2.738 6.090 1.00 87.19 92 ILE A N 1
ATOM 758 C CA . ILE A 1 92 ? -14.324 3.662 6.772 1.00 87.19 92 ILE A CA 1
ATOM 759 C C . ILE A 1 92 ? -15.525 3.992 5.875 1.00 87.19 92 ILE A C 1
ATOM 761 O O . ILE A 1 92 ? -16.652 4.043 6.362 1.00 87.19 92 ILE A O 1
ATOM 765 N N . ALA A 1 93 ? -15.292 4.184 4.575 1.00 87.19 93 ALA A N 1
ATOM 766 C CA . ALA A 1 93 ? -16.334 4.440 3.584 1.00 87.19 93 ALA A CA 1
ATOM 767 C C . ALA A 1 93 ? -17.190 3.202 3.246 1.00 87.19 93 ALA A C 1
ATOM 769 O O . ALA A 1 93 ? -18.204 3.335 2.566 1.00 87.19 93 ALA A O 1
ATOM 770 N N . GLY A 1 94 ? -16.809 2.005 3.709 1.00 84.56 94 GLY A N 1
ATOM 771 C CA . GLY A 1 94 ? -17.523 0.755 3.438 1.00 84.56 94 GLY A CA 1
ATOM 772 C C . GLY A 1 94 ? -17.304 0.183 2.034 1.00 84.56 94 GLY A C 1
ATOM 773 O O . GLY A 1 94 ? -18.052 -0.697 1.617 1.00 84.56 94 GLY A O 1
ATOM 774 N N . HIS A 1 95 ? -16.300 0.666 1.300 1.00 82.44 95 HIS A N 1
ATOM 775 C CA . HIS A 1 95 ? -15.938 0.147 -0.024 1.00 82.44 95 HIS A CA 1
ATOM 776 C C . HIS A 1 95 ? -14.957 -1.029 0.031 1.00 82.44 95 HIS A C 1
ATOM 778 O O . HIS A 1 95 ? -14.819 -1.744 -0.959 1.00 82.44 95 HIS A O 1
ATOM 784 N N . GLU A 1 96 ? -14.286 -1.222 1.167 1.00 82.38 96 GLU A N 1
ATOM 785 C CA . GLU A 1 96 ? -13.366 -2.333 1.418 1.00 82.38 96 GLU A CA 1
ATOM 786 C C . GLU A 1 96 ? -13.790 -3.116 2.675 1.00 82.38 96 GLU A C 1
ATOM 788 O O . GLU A 1 96 ? -14.347 -2.522 3.610 1.00 82.38 96 GLU A O 1
ATOM 793 N N . PRO A 1 97 ? -13.532 -4.438 2.728 1.00 84.56 97 PRO A N 1
ATOM 794 C CA . PRO A 1 97 ? -13.822 -5.263 3.892 1.00 84.56 97 PRO A CA 1
ATOM 795 C C . PRO A 1 97 ? -13.080 -4.759 5.129 1.00 84.56 97 PRO A C 1
ATOM 797 O O . PRO A 1 97 ? -11.929 -4.321 5.066 1.00 84.56 97 PRO A O 1
ATOM 800 N N . ARG A 1 98 ? -13.718 -4.865 6.296 1.00 85.12 98 ARG A N 1
ATOM 801 C CA . ARG A 1 98 ? -13.094 -4.437 7.556 1.00 85.12 98 ARG A CA 1
ATOM 802 C C . ARG A 1 98 ? -11.939 -5.352 7.961 1.00 85.12 98 ARG A C 1
ATOM 804 O O . ARG A 1 98 ? -11.055 -4.905 8.687 1.00 85.12 98 ARG A O 1
ATOM 811 N N . GLU A 1 99 ? -11.918 -6.596 7.482 1.00 84.75 99 GLU A N 1
ATOM 812 C CA . GLU A 1 99 ? -10.831 -7.550 7.716 1.00 84.75 99 GLU A CA 1
ATOM 813 C C . GLU A 1 99 ? -9.499 -7.075 7.118 1.00 84.75 99 GLU A C 1
ATOM 815 O O . GLU A 1 99 ? -8.449 -7.301 7.724 1.00 84.75 99 GLU A O 1
ATOM 820 N N . THR A 1 100 ? -9.537 -6.324 6.008 1.00 83.75 100 THR A N 1
ATOM 821 C CA . THR A 1 100 ? -8.355 -5.744 5.338 1.00 83.75 100 THR A CA 1
ATOM 822 C C . THR A 1 100 ? -7.558 -4.819 6.269 1.00 83.75 100 THR A C 1
ATOM 824 O O . THR A 1 100 ? -6.365 -4.580 6.070 1.00 83.75 100 THR A O 1
ATOM 827 N N . LEU A 1 101 ? -8.176 -4.338 7.358 1.00 86.06 101 LEU A N 1
ATOM 828 C CA . LEU A 1 101 ? -7.500 -3.560 8.393 1.00 86.06 101 LEU A CA 1
ATOM 829 C C . LEU A 1 101 ? -6.338 -4.329 9.043 1.00 86.06 101 LEU A C 1
ATOM 831 O O . LEU A 1 101 ? -5.326 -3.730 9.412 1.00 86.06 101 LEU A O 1
ATOM 835 N N . ARG A 1 102 ? -6.459 -5.653 9.190 1.00 86.81 102 ARG A N 1
ATOM 836 C CA . ARG A 1 102 ? -5.400 -6.488 9.771 1.00 86.81 102 ARG A CA 1
ATOM 837 C C . ARG A 1 102 ? -4.162 -6.507 8.878 1.00 86.81 102 ARG A C 1
ATOM 839 O O . ARG A 1 102 ? -3.048 -6.343 9.379 1.00 86.81 102 ARG A O 1
ATOM 846 N N . ASP A 1 103 ? -4.376 -6.628 7.574 1.00 84.31 103 ASP A N 1
ATOM 847 C CA . ASP A 1 103 ? -3.314 -6.709 6.576 1.00 84.31 103 ASP A CA 1
ATOM 848 C C . ASP A 1 103 ? -2.521 -5.403 6.496 1.00 84.31 103 ASP A C 1
ATOM 850 O O . ASP A 1 103 ? -1.288 -5.416 6.565 1.00 84.31 103 ASP A O 1
ATOM 854 N N . ILE A 1 104 ? -3.209 -4.254 6.452 1.00 85.88 104 ILE A N 1
ATOM 855 C CA . ILE A 1 104 ? -2.523 -2.953 6.436 1.00 85.88 104 ILE A CA 1
ATOM 856 C C . ILE A 1 104 ? -1.754 -2.707 7.740 1.00 85.88 104 ILE A C 1
ATOM 858 O O . ILE A 1 104 ? -0.632 -2.207 7.710 1.00 85.88 104 ILE A O 1
ATOM 862 N N . LEU A 1 105 ? -2.296 -3.117 8.894 1.00 87.00 105 LEU A N 1
ATOM 863 C CA . LEU A 1 105 ? -1.606 -2.983 10.178 1.00 87.00 105 LEU A CA 1
ATOM 864 C C . LEU A 1 105 ? -0.336 -3.835 10.244 1.00 87.00 105 LEU A C 1
ATOM 866 O O . LEU A 1 105 ? 0.641 -3.409 10.859 1.00 87.00 105 LEU A O 1
ATOM 870 N N . GLN A 1 106 ? -0.334 -5.024 9.641 1.00 84.62 106 GLN A N 1
ATOM 871 C CA . GLN A 1 106 ? 0.853 -5.875 9.578 1.00 84.62 106 GLN A CA 1
ATOM 872 C C . GLN A 1 106 ? 1.954 -5.236 8.724 1.00 84.62 106 GLN A C 1
ATOM 874 O O . GLN A 1 106 ? 3.120 -5.249 9.107 1.00 84.62 106 GLN A O 1
ATOM 879 N N . ILE A 1 107 ? 1.587 -4.610 7.611 1.00 80.88 107 ILE A N 1
ATOM 880 C CA . ILE A 1 107 ? 2.542 -3.987 6.684 1.00 80.88 107 ILE A CA 1
ATOM 881 C C . ILE A 1 107 ? 3.134 -2.708 7.256 1.00 80.88 107 ILE A C 1
ATOM 883 O O . ILE A 1 107 ? 4.334 -2.477 7.126 1.00 80.88 107 ILE A O 1
ATOM 887 N N . LEU A 1 108 ? 2.323 -1.914 7.958 1.00 81.44 108 LEU A N 1
ATOM 888 C CA . LEU A 1 108 ? 2.802 -0.739 8.681 1.00 81.44 108 LEU A CA 1
ATOM 889 C C . LEU A 1 108 ? 3.775 -1.113 9.811 1.00 81.44 108 LEU A C 1
ATOM 891 O O . LEU A 1 108 ? 4.718 -0.369 10.059 1.00 81.44 108 LEU A O 1
ATOM 895 N N . ARG A 1 109 ? 3.586 -2.264 10.481 1.00 81.25 109 ARG A N 1
ATOM 896 C CA . ARG A 1 109 ? 4.512 -2.751 11.527 1.00 81.25 109 ARG A CA 1
ATOM 897 C C . ARG A 1 109 ? 5.877 -3.158 10.982 1.00 81.25 109 ARG A C 1
ATOM 899 O O . ARG A 1 109 ? 6.850 -3.090 11.722 1.00 81.25 109 ARG A O 1
ATOM 906 N N . ASN A 1 110 ? 5.950 -3.576 9.720 1.00 73.06 110 ASN A N 1
ATOM 907 C CA . ASN A 1 110 ? 7.213 -3.960 9.091 1.00 73.06 110 ASN A CA 1
ATOM 908 C C . ASN A 1 110 ? 8.107 -2.748 8.768 1.00 73.06 110 ASN A C 1
ATOM 910 O O . ASN A 1 110 ? 9.265 -2.932 8.408 1.00 73.06 110 ASN A O 1
ATOM 914 N N . THR A 1 111 ? 7.598 -1.519 8.912 1.00 70.06 111 THR A N 1
ATOM 915 C CA . THR A 1 111 ? 8.369 -0.285 8.731 1.00 70.06 111 THR A CA 1
ATOM 916 C C . THR A 1 111 ? 8.850 0.237 10.086 1.00 70.06 111 THR A C 1
ATOM 918 O O . THR A 1 111 ? 8.048 0.631 10.930 1.00 70.06 111 THR A O 1
ATOM 921 N N . GLY A 1 112 ? 10.169 0.297 10.290 1.00 65.75 112 GLY A N 1
ATOM 922 C CA . GLY A 1 112 ? 10.811 0.773 11.526 1.00 65.75 112 GLY A CA 1
ATOM 923 C C . GLY A 1 112 ? 10.783 2.295 11.733 1.00 65.75 112 GLY A C 1
ATOM 924 O O . GLY A 1 112 ? 11.759 2.857 12.220 1.00 65.75 112 GLY A O 1
ATOM 925 N N . ASN A 1 113 ? 9.709 2.983 11.329 1.00 73.69 113 ASN A N 1
ATOM 926 C CA . ASN A 1 113 ? 9.589 4.441 11.431 1.00 73.69 113 ASN A CA 1
ATOM 927 C C . ASN A 1 113 ? 8.656 4.838 12.599 1.00 73.69 113 ASN A C 1
ATOM 929 O O . ASN A 1 113 ? 7.486 4.445 12.589 1.00 73.69 113 ASN A O 1
ATOM 933 N N . PRO A 1 114 ? 9.105 5.676 13.558 1.00 75.56 114 PRO A N 1
ATOM 934 C CA . PRO A 1 114 ? 8.287 6.133 14.687 1.00 75.56 114 PRO A CA 1
ATOM 935 C C . PRO A 1 114 ? 6.958 6.798 14.292 1.00 75.56 114 PRO A C 1
ATOM 937 O O . PRO A 1 114 ? 5.974 6.711 15.026 1.00 75.56 114 PRO A O 1
ATOM 940 N N . GLN A 1 115 ? 6.884 7.438 13.119 1.00 74.62 115 GLN A N 1
ATOM 941 C CA . GLN A 1 115 ? 5.644 8.054 12.630 1.00 74.62 115 GLN A CA 1
ATOM 942 C C . GLN A 1 115 ? 4.547 7.016 12.340 1.00 74.62 115 GLN A C 1
ATOM 944 O O . GLN A 1 115 ? 3.358 7.311 12.484 1.00 74.62 115 GLN A O 1
ATOM 949 N N . MET A 1 116 ? 4.926 5.785 11.977 1.00 76.88 116 MET A N 1
ATOM 950 C CA . MET A 1 116 ? 3.974 4.706 11.700 1.00 76.88 116 MET A CA 1
ATOM 951 C C . MET A 1 116 ? 3.276 4.228 12.969 1.00 76.88 116 MET A C 1
ATOM 953 O O . MET A 1 116 ? 2.097 3.882 12.920 1.00 76.88 116 MET A O 1
ATOM 957 N N . GLU A 1 117 ? 3.948 4.267 14.123 1.00 82.00 117 GLU A N 1
ATOM 958 C CA . GLU A 1 117 ? 3.339 3.864 15.393 1.00 82.00 117 GLU A CA 1
ATOM 959 C C . GLU A 1 117 ? 2.118 4.717 15.742 1.00 82.00 117 GLU A C 1
ATOM 961 O O . GLU A 1 117 ? 1.120 4.198 16.253 1.00 82.00 117 GLU A O 1
ATOM 966 N N . TYR A 1 118 ? 2.170 6.016 15.435 1.00 85.81 118 TYR A N 1
ATOM 967 C CA . TYR A 1 118 ? 1.042 6.917 15.640 1.00 85.81 118 TYR A CA 1
ATOM 968 C C . TYR A 1 118 ? -0.144 6.536 14.747 1.00 85.81 118 TYR A C 1
ATOM 970 O O . TYR A 1 118 ? -1.266 6.392 15.234 1.00 85.81 118 TYR A O 1
ATOM 978 N N . ILE A 1 119 ? 0.108 6.291 13.459 1.00 86.62 119 ILE A N 1
ATOM 979 C CA . ILE A 1 119 ? -0.921 5.881 12.492 1.00 86.62 119 ILE A CA 1
ATOM 980 C C . ILE A 1 119 ? -1.546 4.543 12.906 1.00 86.62 119 ILE A C 1
ATOM 982 O O . ILE A 1 119 ? -2.769 4.423 12.993 1.00 86.62 119 ILE A O 1
ATOM 986 N N . ILE A 1 120 ? -0.711 3.562 13.257 1.00 88.25 120 ILE A N 1
ATOM 987 C CA . ILE A 1 120 ? -1.136 2.257 13.774 1.00 88.25 120 ILE A CA 1
ATOM 988 C C . ILE A 1 120 ? -2.017 2.430 15.015 1.00 88.25 120 ILE A C 1
ATOM 990 O O . ILE A 1 120 ? -3.035 1.750 15.151 1.00 88.25 120 ILE A O 1
ATOM 994 N N . ARG A 1 121 ? -1.655 3.335 15.932 1.00 89.44 121 ARG A N 1
ATOM 995 C CA . ARG A 1 121 ? -2.432 3.606 17.149 1.00 89.44 121 ARG A CA 1
ATOM 996 C C . ARG A 1 121 ? -3.816 4.163 16.824 1.00 89.44 121 ARG A C 1
ATOM 998 O O . ARG A 1 121 ? -4.794 3.705 17.414 1.00 89.44 121 ARG A O 1
ATOM 1005 N N . VAL A 1 122 ? -3.909 5.098 15.879 1.00 91.06 122 VAL A N 1
ATOM 1006 C CA . VAL A 1 122 ? -5.187 5.664 15.415 1.00 91.06 122 VAL A CA 1
ATOM 1007 C C . VAL A 1 122 ? -6.059 4.583 14.769 1.00 91.06 122 VAL A C 1
ATOM 1009 O O . VAL A 1 122 ? -7.217 4.426 15.154 1.00 91.06 122 VAL A O 1
ATOM 1012 N N . MET A 1 123 ? -5.495 3.779 13.865 1.00 90.56 123 MET A N 1
ATOM 1013 C CA . MET A 1 123 ? -6.207 2.682 13.198 1.00 90.56 123 MET A CA 1
ATOM 1014 C C . MET A 1 123 ? -6.706 1.622 14.192 1.00 90.56 123 MET A C 1
ATOM 1016 O O . MET A 1 123 ? -7.859 1.199 14.127 1.00 90.56 123 MET A O 1
ATOM 1020 N N . LYS A 1 124 ? -5.877 1.231 15.169 1.00 90.44 124 LYS A N 1
ATOM 1021 C CA . LYS A 1 124 ? -6.269 0.297 16.239 1.00 90.44 124 LYS A CA 1
ATOM 1022 C C . LYS A 1 124 ? -7.372 0.858 17.134 1.00 90.44 124 LYS A C 1
ATOM 1024 O O . LYS A 1 124 ? -8.257 0.110 17.541 1.00 90.44 124 LYS A O 1
ATOM 1029 N N . LYS A 1 125 ? -7.327 2.157 17.447 1.00 92.81 125 LYS A N 1
ATOM 1030 C CA . LYS A 1 125 ? -8.385 2.822 18.217 1.00 92.81 125 LYS A CA 1
ATOM 1031 C C . LYS A 1 125 ? -9.713 2.757 17.463 1.00 92.81 125 LYS A C 1
ATOM 1033 O O . LYS A 1 125 ? -10.695 2.286 18.023 1.00 92.81 125 LYS A O 1
ATOM 1038 N N . TRP A 1 126 ? -9.711 3.119 16.179 1.00 92.75 126 TRP A N 1
ATOM 1039 C CA . TRP A 1 126 ? -10.898 3.006 15.332 1.00 92.75 126 TRP A CA 1
ATOM 1040 C C . TRP A 1 126 ? -11.422 1.565 15.262 1.00 92.75 126 TRP A C 1
ATOM 1042 O O . TRP A 1 126 ? -12.624 1.352 15.401 1.00 92.75 126 TRP A O 1
ATOM 1052 N N . ALA A 1 127 ? -10.536 0.572 15.118 1.00 89.81 127 ALA A N 1
ATOM 1053 C CA . ALA A 1 127 ? -10.919 -0.840 15.102 1.00 89.81 127 ALA A CA 1
ATOM 1054 C C . ALA A 1 127 ? -11.655 -1.250 16.385 1.00 89.81 127 ALA A C 1
ATOM 1056 O O . ALA A 1 127 ? -12.711 -1.879 16.321 1.00 89.81 127 ALA A O 1
ATOM 1057 N N . LYS A 1 128 ? -11.124 -0.846 17.547 1.00 91.50 128 LYS A N 1
ATOM 1058 C CA . LYS A 1 128 ? -11.728 -1.105 18.859 1.00 91.50 128 LYS A CA 1
ATOM 1059 C C . LYS A 1 128 ? -13.114 -0.470 18.970 1.00 91.50 128 LYS A C 1
ATOM 1061 O O . LYS A 1 128 ? -14.059 -1.152 19.358 1.00 91.50 128 LYS A O 1
ATOM 1066 N N . ASP A 1 129 ? -13.234 0.800 18.591 1.00 91.75 129 ASP A N 1
ATOM 1067 C CA . ASP A 1 129 ? -14.490 1.552 18.668 1.00 91.75 129 ASP A CA 1
ATOM 1068 C C . ASP A 1 129 ? -15.563 0.964 17.727 1.00 91.75 129 ASP A C 1
ATOM 1070 O O . ASP A 1 129 ? -16.750 0.970 18.048 1.00 91.75 129 ASP A O 1
ATOM 1074 N N . ASN A 1 130 ? -15.146 0.367 16.604 1.00 88.56 130 ASN A N 1
ATOM 1075 C CA . ASN A 1 130 ? -16.025 -0.233 15.594 1.00 88.56 130 ASN A CA 1
ATOM 1076 C C . ASN A 1 130 ? -16.174 -1.762 15.708 1.00 88.56 130 ASN A C 1
ATOM 1078 O O . ASN A 1 130 ? -16.765 -2.383 14.820 1.00 88.56 130 ASN A O 1
ATOM 1082 N N . ARG A 1 131 ? -15.662 -2.372 16.790 1.00 87.88 131 ARG A N 1
ATOM 1083 C CA . ARG A 1 131 ? -15.699 -3.826 17.053 1.00 87.88 131 ARG A CA 1
ATOM 1084 C C . ARG A 1 131 ? -15.105 -4.674 15.918 1.00 87.88 131 ARG A C 1
ATOM 1086 O O . ARG A 1 131 ? -15.576 -5.776 15.648 1.00 87.88 131 ARG A O 1
ATOM 1093 N N . VAL A 1 132 ? -14.071 -4.162 15.256 1.00 86.31 132 VAL A N 1
ATOM 1094 C CA . VAL A 1 132 ? -13.335 -4.880 14.210 1.00 86.31 132 VAL A CA 1
ATOM 1095 C C . VAL A 1 132 ? -12.196 -5.675 14.856 1.00 86.31 132 VAL A C 1
ATOM 1097 O O . VAL A 1 132 ? -11.342 -5.074 15.517 1.00 86.31 132 VAL A O 1
ATOM 1100 N N . PRO A 1 133 ? -12.146 -7.009 14.691 1.00 79.25 133 PRO A N 1
ATOM 1101 C CA . PRO A 1 133 ? -11.062 -7.821 15.228 1.00 79.25 133 PRO A CA 1
ATOM 1102 C C . PRO A 1 133 ? -9.776 -7.584 14.422 1.00 79.25 133 PRO A C 1
ATOM 1104 O O . PRO A 1 133 ? -9.712 -7.867 13.231 1.00 79.25 133 PRO A O 1
ATOM 1107 N N . VAL A 1 134 ? -8.741 -7.057 15.080 1.00 76.19 134 VAL A N 1
ATOM 1108 C CA . VAL A 1 134 ? -7.428 -6.737 14.472 1.00 76.19 134 VAL A CA 1
ATOM 1109 C C . VAL A 1 134 ? -6.248 -7.425 15.179 1.00 76.19 134 VAL A C 1
ATOM 1111 O O . VAL A 1 134 ? -5.091 -7.045 14.981 1.00 76.19 134 VAL A O 1
ATOM 1114 N N . SER A 1 135 ? -6.550 -8.406 16.036 1.00 58.00 135 SER A N 1
ATOM 1115 C CA . SER A 1 135 ? -5.601 -9.246 16.786 1.00 58.00 135 SER A CA 1
ATOM 1116 C C . SER A 1 135 ? -4.887 -10.274 15.913 1.00 58.00 135 SER A C 1
ATOM 1118 O O . SER A 1 135 ? -5.554 -10.999 15.143 1.00 58.00 135 SER A O 1
#

pLDDT: mean 76.54, std 10.56, range [37.78, 92.81]

Sequence (135 aa):
MLIQSEKIKNDYTCLWLARCYIMNRKARLAWELYLKMETSGESFSLLQLIANDGYKMGQFYYAFDVLERLDPNPEYWEGKRGACVGVFQQIIAGHEPRETLRDILQILRNTGNPQMEYIIRVMKKWAKDNRVPVS